Protein AF-A0A7K2X871-F1 (afdb_monomer_lite)

pLDDT: mean 86.66, std 9.59, range [60.09, 96.75]

Structure (mmCIF, N/CA/C/O backbone):
data_AF-A0A7K2X871-F1
#
_entry.id   AF-A0A7K2X871-F1
#
loop_
_atom_site.group_PDB
_atom_site.id
_atom_site.type_symbol
_atom_site.label_atom_id
_atom_site.label_alt_id
_atom_site.label_comp_id
_atom_site.label_asym_id
_atom_site.label_entity_id
_atom_site.label_seq_id
_atom_site.pdbx_PDB_ins_code
_atom_site.Cartn_x
_atom_site.Cartn_y
_atom_site.Cartn_z
_atom_site.occupancy
_atom_site.B_iso_or_equiv
_atom_site.auth_seq_id
_atom_site.auth_comp_id
_atom_site.auth_asym_id
_atom_site.auth_atom_id
_atom_site.pdbx_PDB_model_num
ATOM 1 N N . ARG A 1 1 ? -9.261 -0.096 10.429 1.00 87.25 1 ARG A N 1
ATOM 2 C CA . ARG A 1 1 ? -10.553 0.345 9.805 1.00 87.25 1 ARG A CA 1
ATOM 3 C C . ARG A 1 1 ? -10.750 1.851 10.022 1.00 87.25 1 ARG A C 1
ATOM 5 O O . ARG A 1 1 ? -9.969 2.420 10.776 1.00 87.25 1 ARG A O 1
ATOM 12 N N . ASP A 1 2 ? -11.731 2.509 9.387 1.00 89.12 2 ASP A N 1
ATOM 13 C CA . ASP A 1 2 ? -12.114 3.879 9.784 1.00 89.12 2 ASP A CA 1
ATOM 14 C C . ASP A 1 2 ? -12.932 3.887 11.092 1.00 89.12 2 ASP A C 1
ATOM 16 O O . ASP A 1 2 ? -13.309 2.833 11.612 1.00 89.12 2 ASP A O 1
ATOM 20 N N . ARG A 1 3 ? -13.241 5.081 11.617 1.00 86.19 3 ARG A N 1
ATOM 21 C CA . ARG A 1 3 ? -14.019 5.253 12.863 1.00 86.19 3 ARG A CA 1
ATOM 22 C C . ARG A 1 3 ? -15.450 4.701 12.792 1.00 86.19 3 ARG A C 1
ATOM 24 O O . ARG A 1 3 ? -16.080 4.531 13.828 1.00 86.19 3 ARG A O 1
ATOM 31 N N . ARG A 1 4 ? -15.971 4.445 11.589 1.00 90.00 4 ARG A N 1
ATOM 32 C CA . ARG A 1 4 ? -17.296 3.858 11.332 1.00 90.00 4 ARG A CA 1
ATOM 33 C C . ARG A 1 4 ? -17.206 2.349 11.072 1.00 90.00 4 ARG A C 1
ATOM 35 O O . ARG A 1 4 ? -18.202 1.740 10.698 1.00 90.00 4 ARG A O 1
ATOM 42 N N . GLY A 1 5 ? -16.023 1.751 11.232 1.00 89.44 5 GLY A N 1
ATOM 43 C CA . GLY A 1 5 ? -15.774 0.336 10.975 1.00 89.44 5 GLY A CA 1
ATOM 44 C C . GLY A 1 5 ? -15.629 -0.021 9.494 1.00 89.44 5 GLY A C 1
ATOM 45 O O . GLY A 1 5 ? -15.536 -1.206 9.177 1.00 89.44 5 GLY A O 1
ATOM 46 N N . ARG A 1 6 ? -15.571 0.957 8.582 1.00 92.12 6 ARG A N 1
ATOM 47 C CA . ARG A 1 6 ? -15.410 0.705 7.145 1.00 92.12 6 ARG A CA 1
ATOM 48 C C . ARG A 1 6 ? -13.967 0.337 6.821 1.00 92.12 6 ARG A C 1
ATOM 50 O O . ARG A 1 6 ? -13.005 0.927 7.331 1.00 92.12 6 ARG A O 1
ATOM 57 N N . PHE A 1 7 ? -13.817 -0.646 5.947 1.00 92.19 7 PHE A N 1
ATOM 58 C CA . PHE A 1 7 ? -12.516 -1.086 5.466 1.00 92.19 7 PHE A CA 1
ATOM 59 C C . PHE A 1 7 ? -11.929 -0.106 4.453 1.00 92.19 7 PHE A C 1
ATOM 61 O O . PHE A 1 7 ? -12.658 0.605 3.766 1.00 92.19 7 PHE A O 1
ATOM 68 N N . PHE A 1 8 ? -10.600 -0.072 4.403 1.00 93.81 8 PHE A N 1
ATOM 69 C CA . PHE A 1 8 ? -9.850 0.646 3.382 1.00 93.81 8 PHE A CA 1
ATOM 70 C C . PHE A 1 8 ? -9.887 -0.160 2.078 1.00 93.81 8 PHE A C 1
ATOM 72 O O . PHE A 1 8 ? -9.604 -1.358 2.101 1.00 93.81 8 PHE A O 1
ATOM 79 N N . ALA A 1 9 ? -10.238 0.482 0.964 1.00 94.44 9 ALA A N 1
ATOM 80 C CA . ALA A 1 9 ? -10.297 -0.152 -0.353 1.00 94.44 9 ALA A CA 1
ATOM 81 C C . ALA A 1 9 ? -8.887 -0.253 -0.962 1.00 94.44 9 ALA A C 1
ATOM 83 O O . ALA A 1 9 ? -8.485 0.574 -1.780 1.00 94.44 9 ALA A O 1
ATOM 84 N N . LEU A 1 10 ? -8.113 -1.247 -0.517 1.00 93.38 10 LEU A N 1
ATOM 85 C CA . LEU A 1 10 ? -6.708 -1.413 -0.903 1.00 93.38 10 LEU A CA 1
ATOM 86 C C . LEU A 1 10 ? -6.540 -1.630 -2.411 1.00 93.38 10 LEU A C 1
ATOM 88 O O . LEU A 1 10 ? -5.640 -1.078 -3.025 1.00 93.38 10 LEU A O 1
ATOM 92 N N . ASP A 1 11 ? -7.414 -2.417 -3.011 1.00 94.38 11 ASP A N 1
ATOM 93 C CA . ASP A 1 11 ? -7.474 -2.712 -4.438 1.00 94.38 11 ASP A CA 1
ATOM 94 C C . ASP A 1 11 ? -7.606 -1.438 -5.289 1.00 94.38 11 ASP A C 1
ATOM 96 O O . ASP A 1 11 ? -6.856 -1.269 -6.251 1.00 94.38 11 ASP A O 1
ATOM 100 N N . ALA A 1 12 ? -8.452 -0.488 -4.880 1.00 94.00 12 ALA A N 1
ATOM 101 C CA . ALA A 1 12 ? -8.530 0.824 -5.521 1.00 94.00 12 ALA A CA 1
ATOM 102 C C . ALA A 1 12 ? -7.236 1.637 -5.328 1.00 94.00 12 ALA A C 1
ATOM 104 O O . ALA A 1 12 ? -6.728 2.225 -6.281 1.00 94.00 12 ALA A O 1
ATOM 105 N N . ALA A 1 13 ? -6.656 1.608 -4.124 1.00 93.44 13 ALA A N 1
ATOM 106 C CA . ALA A 1 13 ? -5.386 2.273 -3.827 1.00 93.44 13 ALA A CA 1
ATOM 107 C C . ALA A 1 13 ? -4.200 1.684 -4.617 1.00 93.44 13 ALA A C 1
ATOM 109 O O . ALA A 1 13 ? -3.222 2.372 -4.909 1.00 93.44 13 ALA A O 1
ATOM 110 N N . LEU A 1 14 ? -4.255 0.409 -5.000 1.00 93.38 14 LEU A N 1
ATOM 111 C CA . LEU A 1 14 ? -3.216 -0.237 -5.804 1.00 93.38 14 LEU A CA 1
ATOM 112 C C . LEU A 1 14 ? -3.377 0.011 -7.310 1.00 93.38 14 LEU A C 1
ATOM 114 O O . LEU A 1 14 ? -2.408 -0.176 -8.043 1.00 93.38 14 LEU A O 1
ATOM 118 N N . ALA A 1 15 ? -4.532 0.497 -7.775 1.00 92.75 15 ALA A N 1
ATOM 119 C CA . ALA A 1 15 ? -4.822 0.769 -9.190 1.00 92.75 15 ALA A CA 1
ATOM 120 C C . ALA A 1 15 ? -4.124 2.031 -9.755 1.00 92.75 15 A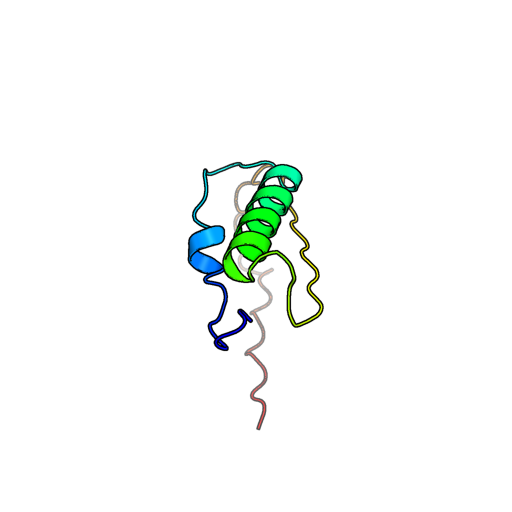LA A C 1
ATOM 122 O O . ALA A 1 15 ? -4.575 2.619 -10.737 1.00 92.75 15 ALA A O 1
ATOM 123 N N . GLY A 1 16 ? -3.031 2.465 -9.122 1.00 84.56 16 GLY A N 1
ATOM 124 C CA . GLY A 1 16 ? -2.247 3.630 -9.517 1.00 84.56 16 GLY A CA 1
ATOM 125 C C . GLY A 1 16 ? -1.445 3.441 -10.814 1.00 84.56 16 GLY A C 1
ATOM 126 O O . GLY A 1 16 ? -1.546 2.414 -11.489 1.00 84.56 16 GLY A O 1
ATOM 127 N N . PRO A 1 17 ? -0.628 4.442 -11.184 1.00 86.88 17 PRO A N 1
ATOM 128 C CA . PRO A 1 17 ? 0.108 4.432 -12.441 1.00 86.88 17 PRO A CA 1
ATOM 129 C C . PRO A 1 17 ? 1.078 3.238 -12.540 1.00 86.88 17 PRO A C 1
ATOM 131 O O . PRO A 1 17 ? 1.769 2.908 -11.569 1.00 86.88 17 PRO A O 1
ATOM 134 N N . PRO A 1 18 ? 1.182 2.598 -13.719 1.00 85.62 18 PRO A N 1
ATOM 135 C CA . PRO A 1 18 ? 2.089 1.477 -13.916 1.00 85.62 18 PRO A CA 1
ATOM 136 C C . PRO A 1 18 ? 3.550 1.922 -13.771 1.00 85.62 18 PRO A C 1
ATOM 138 O O . PRO A 1 18 ? 3.933 3.008 -14.198 1.00 85.62 18 PRO A O 1
ATOM 141 N N . GLY A 1 19 ? 4.387 1.058 -13.190 1.00 86.88 19 GLY A N 1
ATOM 142 C CA . GLY A 1 19 ? 5.825 1.316 -13.045 1.00 86.88 19 GLY A CA 1
ATOM 143 C C . GLY A 1 19 ? 6.204 2.288 -11.922 1.00 86.88 19 GLY A C 1
ATOM 144 O O . GLY A 1 19 ? 7.377 2.650 -11.814 1.00 86.88 19 GLY A O 1
ATOM 145 N N . GLU A 1 20 ? 5.251 2.685 -11.071 1.00 93.06 20 GLU A N 1
ATOM 146 C CA . GLU A 1 20 ? 5.514 3.510 -9.890 1.00 93.06 20 GLU A CA 1
ATOM 147 C C . GLU A 1 20 ? 6.650 2.915 -9.032 1.00 93.06 20 GLU A C 1
ATOM 149 O O . GLU A 1 20 ? 6.737 1.704 -8.798 1.00 93.06 20 GLU A O 1
ATOM 154 N N . ALA A 1 21 ? 7.565 3.773 -8.571 1.00 94.31 21 ALA A N 1
ATOM 155 C CA . ALA A 1 21 ? 8.650 3.343 -7.695 1.00 94.31 21 ALA A CA 1
ATOM 156 C C . ALA A 1 21 ? 8.081 2.833 -6.355 1.00 94.31 21 ALA A C 1
ATOM 158 O O . ALA A 1 21 ? 7.177 3.473 -5.814 1.00 94.31 21 ALA A O 1
ATOM 159 N N . PRO A 1 22 ? 8.636 1.765 -5.747 1.00 96.00 22 PRO A N 1
ATOM 160 C CA . PRO A 1 22 ? 8.116 1.206 -4.493 1.00 96.00 22 PRO A CA 1
ATOM 161 C C . PRO A 1 22 ? 7.887 2.236 -3.384 1.00 96.00 22 PRO A C 1
ATOM 163 O O . PRO A 1 22 ? 6.844 2.237 -2.740 1.00 96.00 22 PRO A O 1
ATOM 166 N N . ALA A 1 23 ? 8.829 3.164 -3.203 1.00 96.38 23 ALA A N 1
ATOM 167 C CA . ALA A 1 23 ? 8.709 4.222 -2.204 1.00 96.38 23 ALA A CA 1
ATOM 168 C C . ALA A 1 23 ? 7.548 5.192 -2.491 1.00 96.38 23 ALA A C 1
ATOM 170 O O . ALA A 1 23 ? 6.916 5.683 -1.559 1.00 96.38 23 ALA A O 1
ATOM 171 N N . ALA A 1 24 ? 7.257 5.477 -3.763 1.00 95.81 24 ALA A N 1
ATOM 172 C CA . ALA A 1 24 ? 6.126 6.319 -4.141 1.00 95.81 24 ALA A CA 1
ATOM 173 C C . ALA A 1 24 ? 4.794 5.605 -3.861 1.00 95.81 24 ALA A C 1
ATOM 175 O O . ALA A 1 24 ? 3.938 6.195 -3.202 1.00 95.81 24 ALA A O 1
ATOM 176 N N . LEU A 1 25 ? 4.693 4.315 -4.209 1.00 96.12 25 LEU A N 1
ATOM 177 C CA . LEU A 1 25 ? 3.521 3.493 -3.900 1.00 96.12 25 LEU A CA 1
ATOM 178 C C . LEU A 1 25 ? 3.257 3.430 -2.389 1.00 96.12 25 LEU A C 1
ATOM 180 O O . LEU A 1 25 ? 2.132 3.656 -1.950 1.00 96.12 25 LEU A O 1
ATOM 184 N N . VAL A 1 26 ? 4.300 3.196 -1.582 1.00 96.56 26 VAL A N 1
ATOM 185 C CA . VAL A 1 26 ? 4.184 3.184 -0.114 1.00 96.56 26 VAL A CA 1
ATOM 186 C C . VAL A 1 26 ? 3.651 4.515 0.409 1.00 96.56 26 VAL A C 1
ATOM 188 O O . VAL A 1 26 ? 2.703 4.526 1.191 1.00 96.56 26 VAL A O 1
ATOM 191 N N . ARG A 1 27 ? 4.220 5.646 -0.031 1.00 96.25 27 ARG A N 1
ATOM 192 C CA . ARG A 1 27 ? 3.775 6.977 0.414 1.00 96.25 27 ARG A CA 1
ATOM 193 C C . ARG A 1 27 ? 2.327 7.259 0.030 1.00 96.25 27 ARG A C 1
ATOM 195 O O . ARG A 1 27 ? 1.591 7.804 0.846 1.00 96.25 27 ARG A O 1
ATOM 202 N N . ARG A 1 28 ? 1.926 6.889 -1.187 1.00 96.75 28 ARG A N 1
ATOM 203 C CA . ARG A 1 28 ? 0.576 7.128 -1.699 1.00 96.75 28 ARG A CA 1
ATOM 204 C C . ARG A 1 28 ? -0.465 6.298 -0.952 1.00 96.75 28 ARG A C 1
ATOM 206 O O . ARG A 1 28 ? -1.402 6.871 -0.405 1.00 96.75 28 ARG A O 1
ATOM 213 N N . VAL A 1 29 ? -0.244 4.988 -0.820 1.00 96.19 29 VAL A N 1
ATOM 214 C CA . VAL A 1 29 ? -1.132 4.100 -0.049 1.00 96.19 29 VAL A CA 1
ATOM 215 C C . VAL A 1 29 ? -1.205 4.536 1.416 1.00 96.19 29 VAL A C 1
ATOM 217 O O . VAL A 1 29 ? -2.287 4.554 1.997 1.00 96.19 29 VAL A O 1
ATOM 220 N N . HIS A 1 30 ? -0.083 4.946 2.015 1.00 95.38 30 HIS A N 1
ATOM 221 C CA . HIS A 1 30 ? -0.072 5.476 3.378 1.00 95.38 30 HIS A CA 1
ATOM 222 C C . HIS A 1 30 ? -0.912 6.758 3.509 1.00 95.38 30 HIS A C 1
ATOM 224 O O . HIS A 1 30 ? -1.718 6.863 4.431 1.00 95.38 30 HIS A O 1
ATOM 230 N N . ALA A 1 31 ? -0.782 7.708 2.579 1.00 95.69 31 ALA A N 1
ATOM 231 C CA . ALA A 1 31 ? -1.571 8.938 2.589 1.00 95.69 31 ALA A CA 1
ATOM 232 C C . ALA A 1 31 ? -3.077 8.666 2.425 1.00 95.69 31 ALA A C 1
ATOM 234 O O . ALA A 1 31 ? -3.886 9.219 3.170 1.00 95.69 31 ALA A O 1
ATOM 235 N N . GLU A 1 32 ? -3.455 7.778 1.504 1.00 96.19 32 GLU A N 1
ATOM 236 C CA . GLU A 1 32 ? -4.849 7.370 1.301 1.00 96.19 32 GLU A CA 1
ATOM 237 C C . GLU A 1 32 ? -5.417 6.647 2.533 1.00 96.19 32 GLU A C 1
ATOM 239 O O . GLU A 1 32 ? -6.549 6.912 2.942 1.00 96.19 32 GLU A O 1
ATOM 244 N N . LEU A 1 33 ? -4.623 5.792 3.186 1.00 95.25 33 LEU A N 1
ATOM 245 C CA . LEU A 1 33 ? -5.009 5.124 4.429 1.00 95.25 33 LEU A CA 1
ATOM 246 C C . LEU A 1 33 ? -5.241 6.132 5.564 1.00 95.25 33 LEU A C 1
ATOM 248 O O . LEU A 1 33 ? -6.237 6.037 6.288 1.00 95.25 33 LEU A O 1
ATOM 252 N N . LEU A 1 34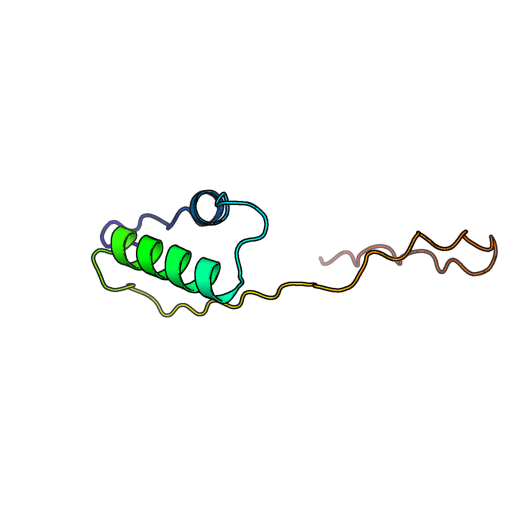 ? -4.348 7.113 5.725 1.00 94.88 34 LEU A N 1
ATOM 253 C CA . LEU A 1 34 ? -4.520 8.174 6.717 1.00 94.88 34 LEU A CA 1
ATOM 254 C C . LEU A 1 34 ? -5.767 9.007 6.417 1.00 94.88 34 LEU A C 1
ATOM 256 O O . LEU A 1 34 ? -6.550 9.273 7.326 1.00 94.88 34 LEU A O 1
ATOM 260 N N . HIS A 1 35 ? -6.009 9.352 5.153 1.00 95.69 35 HIS A N 1
ATOM 261 C CA . HIS A 1 35 ? -7.221 10.062 4.757 1.00 95.69 35 HIS A CA 1
ATOM 262 C C . HIS A 1 35 ? -8.490 9.261 5.095 1.00 95.69 35 HIS A C 1
ATOM 264 O O . HIS A 1 35 ? -9.396 9.787 5.741 1.00 95.69 35 HIS A O 1
ATOM 270 N N . HIS A 1 36 ? -8.522 7.966 4.759 1.00 94.50 36 HIS A N 1
ATOM 271 C CA . HIS A 1 36 ? -9.646 7.064 5.052 1.00 94.50 36 HIS A CA 1
ATOM 272 C C . HIS A 1 36 ? -9.934 6.935 6.551 1.00 94.50 36 HIS A C 1
ATOM 274 O O . HIS A 1 36 ? -11.085 6.856 6.976 1.00 94.50 36 HIS A O 1
ATOM 280 N N . THR A 1 37 ? -8.883 6.911 7.368 1.00 94.50 37 THR A N 1
ATOM 281 C CA . THR A 1 37 ? -8.984 6.712 8.821 1.00 94.50 37 THR A CA 1
ATOM 282 C C . THR A 1 37 ? -9.195 8.004 9.613 1.00 94.50 37 THR A C 1
ATOM 284 O O . THR A 1 37 ? -9.451 7.942 10.815 1.00 94.50 37 THR A O 1
ATOM 287 N N . GLY A 1 38 ? -9.144 9.172 8.966 1.00 92.62 38 GLY A N 1
ATOM 288 C CA . GLY A 1 38 ? -9.237 10.469 9.643 1.00 92.62 38 GLY A CA 1
ATOM 289 C C . GLY A 1 38 ? -7.947 10.863 10.370 1.00 92.62 38 GLY A C 1
ATOM 290 O O . GLY A 1 38 ? -7.996 11.486 11.427 1.00 92.62 38 GLY A O 1
ATOM 291 N N . GLY A 1 39 ? -6.795 10.469 9.825 1.00 91.25 39 GLY A N 1
ATOM 292 C CA . GLY A 1 39 ? -5.458 10.860 10.273 1.00 91.25 39 GLY A CA 1
ATOM 293 C C . GLY A 1 39 ? -4.779 9.884 11.232 1.00 91.25 39 GLY A C 1
ATOM 294 O O . GLY A 1 39 ? -3.584 10.027 11.481 1.00 91.25 39 GLY A O 1
ATOM 295 N N . ARG 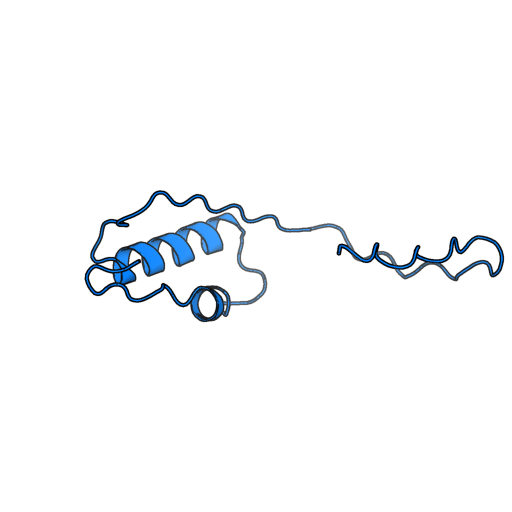A 1 40 ? -5.490 8.878 11.755 1.00 87.31 40 ARG A N 1
ATOM 296 C CA . ARG A 1 40 ? -4.893 7.847 12.614 1.00 87.31 40 ARG A CA 1
ATOM 297 C C . ARG A 1 40 ? -5.591 6.495 12.432 1.00 87.31 40 ARG A C 1
ATOM 299 O O . ARG A 1 40 ? -6.789 6.407 12.712 1.00 87.31 40 ARG A O 1
ATOM 306 N N . PRO A 1 41 ? -4.863 5.432 12.047 1.00 85.81 41 PRO A N 1
ATOM 307 C CA . PRO A 1 41 ? -5.396 4.077 12.040 1.00 85.81 41 PRO A CA 1
ATOM 308 C C . PRO A 1 41 ? -5.835 3.642 13.443 1.00 85.81 41 PRO A C 1
ATOM 310 O O . PRO A 1 41 ? -5.196 3.972 14.443 1.00 85.81 41 PRO A O 1
ATOM 313 N N . ALA A 1 42 ? -6.941 2.901 13.518 1.00 84.50 42 ALA A N 1
ATOM 314 C CA . ALA A 1 42 ? -7.396 2.283 14.765 1.00 84.50 42 ALA A CA 1
ATOM 315 C C . ALA A 1 42 ? -6.569 1.041 15.156 1.00 84.50 42 ALA A C 1
ATOM 317 O O . ALA A 1 42 ? -6.606 0.637 16.312 1.00 84.50 42 ALA A O 1
ATOM 318 N N . ASP A 1 43 ? -5.826 0.482 14.198 1.00 81.81 43 ASP A N 1
ATOM 319 C CA . ASP A 1 43 ? -5.085 -0.776 14.286 1.00 81.81 43 ASP A CA 1
ATOM 320 C C . ASP A 1 43 ? -3.654 -0.564 13.754 1.00 81.81 43 ASP A C 1
ATOM 322 O O . ASP A 1 43 ? -3.437 0.330 12.928 1.00 81.81 43 ASP A O 1
ATOM 326 N N . ASP A 1 44 ? -2.699 -1.401 14.166 1.00 87.06 44 ASP A N 1
ATOM 327 C CA . ASP A 1 44 ? -1.334 -1.379 13.628 1.00 87.06 44 ASP A CA 1
ATOM 328 C C . ASP A 1 44 ? -1.290 -1.925 12.193 1.00 87.06 44 ASP A C 1
ATOM 330 O O . ASP A 1 44 ? -1.928 -2.929 11.863 1.00 87.06 44 ASP A O 1
ATOM 334 N N . VAL A 1 45 ? -0.523 -1.267 11.320 1.00 88.06 45 VAL A N 1
ATOM 335 C CA . VAL A 1 45 ? -0.390 -1.637 9.903 1.00 88.06 45 VAL A CA 1
ATOM 336 C C . VAL A 1 45 ? 1.073 -1.556 9.477 1.00 88.06 45 VAL A C 1
ATOM 338 O O . VAL A 1 45 ? 1.757 -0.577 9.765 1.00 88.06 45 VAL A O 1
ATOM 341 N N . ALA A 1 46 ? 1.534 -2.558 8.729 1.00 92.19 46 ALA A N 1
ATOM 342 C CA . ALA A 1 46 ? 2.826 -2.557 8.051 1.00 92.19 46 ALA A CA 1
ATOM 343 C C . ALA A 1 46 ? 2.627 -2.745 6.540 1.00 92.19 46 ALA A C 1
ATOM 345 O O . ALA A 1 46 ? 1.802 -3.554 6.117 1.00 92.19 46 ALA A O 1
ATOM 346 N N . LEU A 1 47 ? 3.392 -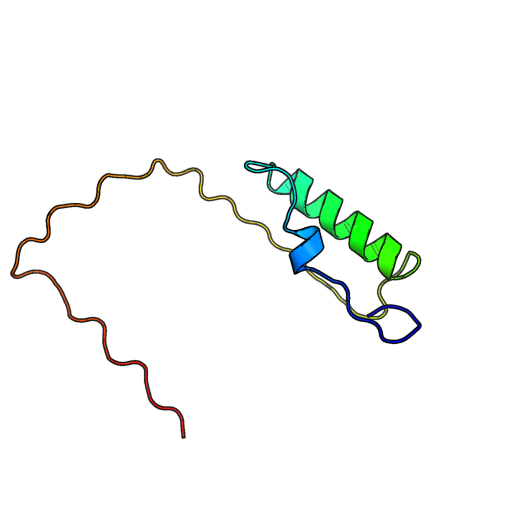2.011 5.727 1.00 92.88 47 LEU A N 1
ATOM 347 C CA . LEU A 1 47 ? 3.355 -2.094 4.266 1.00 92.88 47 LEU A CA 1
ATOM 348 C C . LEU A 1 47 ? 4.750 -2.414 3.723 1.00 92.88 47 LEU A C 1
ATOM 350 O O . LEU A 1 47 ? 5.706 -1.688 3.989 1.00 92.88 47 LEU A O 1
ATOM 354 N N . LEU A 1 48 ? 4.846 -3.478 2.926 1.00 95.94 48 LEU A N 1
ATOM 355 C CA . LEU A 1 48 ? 6.052 -3.862 2.200 1.00 95.94 48 LEU A CA 1
ATOM 356 C C . LEU A 1 48 ? 5.739 -3.909 0.706 1.00 95.94 48 LEU A C 1
ATOM 358 O O . LEU A 1 48 ? 4.837 -4.624 0.275 1.00 95.94 48 LEU A O 1
ATOM 362 N N . VAL A 1 49 ? 6.516 -3.172 -0.082 1.00 95.00 49 VAL A N 1
ATOM 363 C CA . VAL A 1 49 ? 6.445 -3.200 -1.543 1.00 95.00 49 VAL A CA 1
ATOM 364 C C . VAL A 1 49 ? 7.795 -3.649 -2.075 1.00 95.00 49 VAL A C 1
ATOM 366 O O . VAL A 1 49 ? 8.823 -3.047 -1.771 1.00 95.00 49 VAL A O 1
ATOM 369 N N . VAL A 1 50 ? 7.786 -4.693 -2.899 1.00 94.56 50 VAL A N 1
ATOM 370 C CA . VAL A 1 50 ? 8.973 -5.206 -3.585 1.00 94.56 50 VAL A CA 1
ATOM 371 C C . VAL A 1 50 ? 8.738 -5.100 -5.083 1.00 94.56 50 VAL A C 1
ATOM 373 O O . VAL A 1 50 ? 7.694 -5.518 -5.581 1.00 94.56 50 VAL A O 1
ATOM 376 N N . ARG A 1 51 ? 9.718 -4.559 -5.809 1.00 92.00 51 ARG A N 1
ATOM 377 C CA . ARG A 1 51 ? 9.710 -4.529 -7.272 1.00 92.00 51 ARG A CA 1
ATOM 378 C C . ARG A 1 51 ? 10.745 -5.504 -7.801 1.00 92.00 51 ARG A C 1
ATOM 380 O O . ARG A 1 51 ? 11.885 -5.527 -7.346 1.00 92.00 51 ARG A O 1
ATOM 387 N N . ASN A 1 52 ? 10.325 -6.330 -8.750 1.00 90.56 52 ASN A N 1
ATOM 388 C CA . ASN A 1 52 ? 11.223 -7.227 -9.452 1.00 90.56 52 ASN A CA 1
ATOM 389 C C . ASN A 1 52 ? 11.735 -6.533 -10.716 1.00 90.56 52 ASN A C 1
ATOM 391 O O . ASN A 1 52 ? 11.044 -6.514 -11.730 1.00 90.56 52 ASN A O 1
ATOM 395 N N . ASP A 1 53 ? 12.948 -5.994 -10.631 1.00 89.00 53 ASP A N 1
ATOM 396 C CA . ASP A 1 53 ? 13.611 -5.286 -11.733 1.00 89.00 53 ASP A CA 1
ATOM 397 C C . ASP A 1 53 ? 14.421 -6.224 -12.648 1.00 89.00 53 ASP A C 1
ATOM 399 O O . ASP A 1 53 ? 15.136 -5.771 -13.541 1.00 89.00 53 ASP A O 1
ATOM 403 N N . ARG A 1 54 ? 14.336 -7.549 -12.449 1.00 88.69 54 ARG A N 1
ATOM 404 C CA . ARG A 1 54 ? 15.034 -8.505 -13.316 1.00 88.69 54 ARG A CA 1
ATOM 405 C C . ARG A 1 54 ? 14.437 -8.459 -14.718 1.00 88.69 54 ARG A C 1
ATOM 407 O O . ARG A 1 54 ? 13.218 -8.524 -14.887 1.00 88.69 54 ARG A O 1
ATOM 414 N N . ALA A 1 55 ? 15.310 -8.445 -15.723 1.00 86.81 55 ALA A N 1
ATOM 415 C CA . ALA A 1 55 ? 14.895 -8.667 -17.098 1.00 86.81 55 ALA A CA 1
ATOM 416 C C . ALA A 1 55 ? 14.156 -10.010 -17.198 1.00 86.81 55 ALA A C 1
ATOM 418 O O . ALA A 1 55 ? 14.606 -11.026 -16.657 1.00 86.81 55 ALA A O 1
ATOM 419 N N . ARG A 1 56 ? 13.010 -10.019 -17.888 1.00 83.44 56 ARG A N 1
ATOM 420 C CA . ARG A 1 56 ? 12.342 -11.278 -18.220 1.00 83.44 56 ARG A CA 1
ATOM 421 C C . ARG A 1 56 ? 13.268 -12.066 -19.136 1.00 83.44 56 ARG A C 1
ATOM 423 O O . ARG A 1 56 ? 13.556 -11.633 -20.247 1.00 83.44 56 ARG A O 1
ATOM 430 N N . VAL A 1 57 ? 13.720 -13.219 -18.662 1.00 83.75 57 VAL A N 1
ATOM 431 C CA . VAL A 1 57 ? 14.430 -14.179 -19.503 1.00 83.75 57 VAL A CA 1
ATOM 432 C C . VAL A 1 57 ? 13.378 -14.957 -20.300 1.00 83.75 57 VAL A C 1
ATOM 434 O O . VAL A 1 57 ? 12.348 -15.325 -19.719 1.00 83.75 57 VAL A O 1
ATOM 437 N N . PRO A 1 58 ? 13.588 -15.195 -21.608 1.00 83.19 58 PRO A N 1
ATOM 438 C CA . PRO A 1 58 ? 12.724 -16.069 -22.388 1.00 83.19 58 PRO A CA 1
ATOM 439 C C . PRO A 1 58 ? 12.524 -17.410 -21.683 1.00 83.19 58 PRO A C 1
ATOM 441 O O . PRO A 1 58 ? 13.447 -17.940 -21.061 1.00 83.19 58 PRO A O 1
ATOM 444 N N . ALA A 1 59 ? 11.313 -17.962 -21.774 1.00 80.94 59 ALA A N 1
ATOM 445 C CA . ALA A 1 59 ? 11.053 -19.291 -21.246 1.00 80.94 59 ALA A CA 1
ATOM 446 C C . ALA A 1 59 ? 12.009 -20.280 -21.923 1.00 80.94 59 ALA A C 1
ATOM 448 O O . ALA A 1 59 ? 12.014 -20.397 -23.149 1.00 80.94 59 ALA A O 1
ATOM 449 N N . GLN A 1 60 ? 12.829 -20.972 -21.130 1.00 76.19 60 GLN A N 1
ATOM 450 C CA . GLN A 1 60 ? 13.665 -22.032 -21.674 1.00 76.19 60 GLN A CA 1
ATOM 451 C C . GLN A 1 60 ? 12.750 -23.127 -22.247 1.00 76.19 60 GLN A C 1
ATOM 453 O O . GLN A 1 60 ? 11.757 -23.484 -21.593 1.00 76.19 60 GLN A O 1
ATOM 458 N N . PRO A 1 61 ? 13.048 -23.648 -23.451 1.00 73.00 61 PRO A N 1
ATOM 459 C CA . PRO A 1 61 ? 12.332 -24.792 -23.987 1.00 73.00 61 PRO A CA 1
ATOM 460 C C . PRO A 1 61 ? 12.352 -25.914 -22.949 1.00 73.00 61 PRO A C 1
ATOM 462 O O . PRO A 1 61 ? 13.380 -26.182 -22.329 1.00 73.00 61 PRO A O 1
ATOM 465 N N . ALA A 1 62 ? 11.202 -26.544 -22.717 1.00 68.12 62 ALA A N 1
ATOM 466 C CA . ALA A 1 62 ? 11.174 -27.724 -21.871 1.00 68.12 62 ALA A CA 1
ATOM 467 C C . ALA A 1 62 ? 11.970 -28.822 -22.576 1.00 68.12 62 ALA A C 1
ATOM 469 O O . ALA A 1 62 ? 11.527 -29.294 -23.620 1.00 68.12 62 ALA A O 1
ATOM 470 N N . GLU A 1 63 ? 13.083 -29.276 -22.006 1.00 68.50 63 GLU A N 1
ATOM 471 C CA . GLU A 1 63 ? 13.517 -30.631 -22.319 1.00 68.50 63 GLU A CA 1
ATOM 472 C C . GLU A 1 63 ? 12.442 -31.589 -21.778 1.00 68.50 63 GLU A C 1
ATOM 474 O O . GLU A 1 63 ? 12.124 -31.520 -20.581 1.00 68.50 63 GLU A O 1
ATOM 479 N N . PRO A 1 64 ? 11.836 -32.449 -22.619 1.00 65.88 64 PRO A N 1
ATOM 480 C CA . PRO A 1 64 ? 10.678 -33.262 -22.237 1.00 65.88 64 PRO A CA 1
ATOM 481 C C . PRO A 1 64 ? 10.880 -34.159 -21.001 1.00 65.88 64 PRO A C 1
ATOM 483 O O . PRO A 1 64 ? 9.896 -34.599 -20.415 1.00 65.88 64 PRO A O 1
ATOM 486 N N . GLY A 1 65 ? 12.124 -34.407 -20.571 1.00 66.31 65 GLY A N 1
ATOM 487 C CA . GLY A 1 65 ? 12.460 -35.290 -19.446 1.00 66.31 65 GLY A CA 1
ATOM 488 C C . GLY A 1 65 ? 12.741 -34.624 -18.089 1.00 66.31 65 GLY A C 1
ATOM 489 O O . GLY A 1 65 ? 12.851 -35.332 -17.094 1.00 66.31 65 GLY A O 1
ATOM 490 N N . LEU A 1 66 ? 12.859 -33.290 -18.002 1.00 66.50 66 LEU A N 1
ATOM 491 C CA . LEU A 1 66 ? 13.294 -32.584 -16.773 1.00 66.50 66 LEU A CA 1
ATOM 492 C C . LEU A 1 66 ? 12.155 -31.907 -15.988 1.00 66.50 66 LEU A C 1
ATOM 494 O O . LEU A 1 66 ? 12.375 -31.295 -14.939 1.00 66.50 66 LEU A O 1
ATOM 498 N N . ARG A 1 67 ? 10.912 -32.011 -16.469 1.00 67.88 67 ARG A N 1
ATOM 499 C CA . ARG A 1 67 ? 9.736 -31.458 -15.786 1.00 67.88 67 ARG A CA 1
ATOM 500 C C . ARG A 1 67 ? 9.388 -32.339 -14.582 1.00 67.88 67 ARG A C 1
ATOM 502 O O . ARG A 1 67 ? 8.745 -33.372 -14.736 1.00 67.88 67 ARG A O 1
ATOM 509 N N . ARG A 1 68 ? 9.734 -31.907 -13.364 1.00 70.75 68 ARG A N 1
ATOM 510 C CA . ARG A 1 68 ? 9.043 -32.426 -12.173 1.00 70.75 68 ARG A CA 1
ATOM 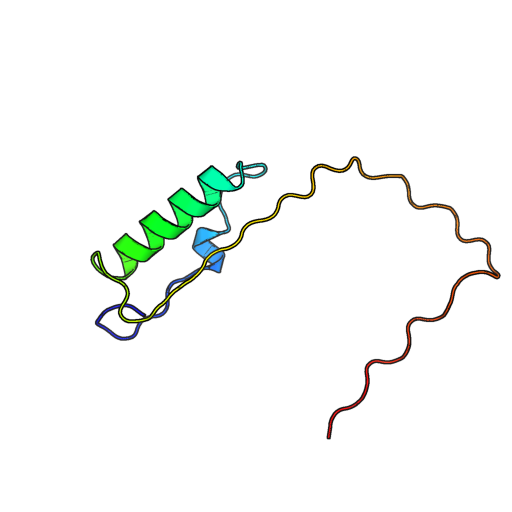511 C C . ARG A 1 68 ? 7.581 -31.967 -12.240 1.00 70.75 68 ARG A C 1
ATOM 513 O O . ARG A 1 68 ? 7.354 -30.757 -12.344 1.00 70.75 68 ARG A O 1
ATOM 520 N N . PRO A 1 69 ? 6.595 -32.878 -12.205 1.00 72.38 69 PRO A N 1
ATOM 521 C CA . PRO A 1 69 ? 5.201 -32.478 -12.113 1.00 72.38 69 PRO A CA 1
ATOM 522 C C . PRO A 1 69 ? 5.008 -31.679 -10.823 1.00 72.38 69 PRO A C 1
ATOM 524 O O . PRO A 1 69 ? 5.562 -32.022 -9.776 1.00 72.38 69 PRO A O 1
ATOM 527 N N . ARG A 1 70 ? 4.248 -30.581 -10.906 1.00 76.44 70 ARG A N 1
ATOM 528 C CA . ARG A 1 70 ? 3.844 -29.833 -9.714 1.00 76.44 70 ARG A CA 1
ATOM 529 C C . ARG A 1 70 ? 3.073 -30.809 -8.814 1.00 76.44 70 ARG A C 1
ATOM 531 O O . ARG A 1 70 ? 2.081 -31.359 -9.291 1.00 76.44 70 ARG A O 1
ATOM 538 N N . PRO A 1 71 ? 3.498 -31.033 -7.558 1.00 75.62 71 PRO A N 1
ATOM 539 C CA . PRO A 1 71 ? 2.735 -31.851 -6.629 1.00 75.62 71 PRO A CA 1
ATOM 540 C C . PRO A 1 71 ? 1.319 -31.293 -6.508 1.00 75.62 71 PRO A C 1
ATOM 542 O O . PRO A 1 71 ? 1.137 -30.069 -6.488 1.00 75.62 71 PRO A O 1
ATOM 545 N N . ALA A 1 72 ? 0.327 -32.180 -6.446 1.00 79.38 72 ALA A N 1
ATOM 546 C CA . ALA A 1 72 ? -1.033 -31.770 -6.137 1.00 79.38 72 ALA A CA 1
ATOM 547 C C . ALA A 1 72 ? -1.027 -30.982 -4.810 1.00 79.38 72 ALA A C 1
ATOM 549 O O . ALA A 1 72 ? -0.281 -31.350 -3.897 1.00 79.38 72 ALA A O 1
ATOM 550 N N . PRO A 1 73 ? -1.788 -29.877 -4.705 1.00 77.44 73 PRO A N 1
ATOM 551 C CA . PRO A 1 73 ? -1.917 -29.166 -3.441 1.00 77.44 73 PRO A CA 1
ATOM 552 C C . PRO A 1 73 ? -2.438 -30.130 -2.371 1.00 77.44 73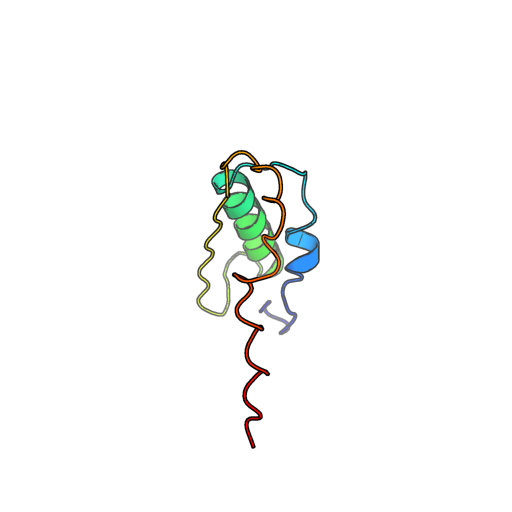 PRO A C 1
ATOM 554 O O . PRO A 1 73 ? -3.349 -30.913 -2.633 1.00 77.44 73 PRO A O 1
ATOM 557 N N . SER A 1 74 ? -1.843 -30.081 -1.181 1.00 77.25 74 SER A N 1
ATOM 558 C CA . SER A 1 74 ? -2.292 -30.880 -0.046 1.00 77.25 74 SER A CA 1
ATOM 559 C C . SER A 1 74 ? -3.742 -30.532 0.287 1.00 77.25 74 SER A C 1
ATOM 561 O O . SER A 1 74 ? -4.059 -29.367 0.531 1.00 77.25 74 SER A O 1
ATOM 563 N N . SER A 1 75 ? -4.614 -31.537 0.316 1.00 78.44 75 SER A N 1
ATOM 564 C CA . SER A 1 75 ? -5.956 -31.393 0.874 1.00 78.44 75 SER A CA 1
ATOM 565 C C . SER A 1 75 ? -5.829 -31.245 2.390 1.00 78.44 75 SER A C 1
ATOM 567 O O . SER A 1 75 ? -5.427 -32.190 3.066 1.00 78.44 75 SER A O 1
ATOM 569 N N . HIS A 1 76 ? -6.127 -30.063 2.926 1.00 66.31 76 HIS A N 1
ATOM 570 C CA . HIS A 1 76 ? -6.327 -29.886 4.364 1.00 66.31 76 HIS A CA 1
ATOM 571 C C . HIS A 1 76 ? -7.791 -30.207 4.691 1.00 66.31 76 HIS A C 1
ATOM 573 O O . HIS A 1 76 ? -8.686 -29.564 4.139 1.00 66.31 76 HIS A O 1
ATOM 579 N N . CYS A 1 77 ? -8.005 -31.220 5.537 1.00 60.09 77 CYS A N 1
ATOM 580 C CA . CYS A 1 77 ? -9.270 -31.475 6.231 1.00 60.09 77 CYS A CA 1
ATOM 581 C C . CYS A 1 77 ? -9.331 -30.659 7.524 1.00 60.09 77 CYS A C 1
ATOM 583 O O . CYS A 1 77 ? -8.255 -30.485 8.144 1.00 60.09 77 CYS A O 1
#

Foldseek 3Di:
DAPVPDDDPVVVLVPDDPPDDQVRSVVSSVVSVCVRRVNDDPDDDDDDDDDDPDDDDPDDPDPVPPDDPDPDPDDDD

Sequence (77 aa):
RDRRGRFFALDAALAGPPGEAPAALVRRVHAELLHHTGGRPADDVALLVVRNDRARVPAQPAEPGLRRPRPAPSSHC

Radius of gyration: 19.98 Å; chains: 1; bounding box: 32×46×39 Å

Secondary structure (DSSP, 8-state):
--TTSPPP-HHHHH---TT--HHHHHHHHHHHHHHHHTSS-SS----------PPPPPPPP--TT--PPPPPPP---